Protein AF-A0A961NT19-F1 (afdb_monomer)

Nearest PDB structures (foldseek):
  6grj-assembly1_B  TM=8.737E-01  e=1.916E+00  Aeromonas hydrophila
  6h2f-assembly1_J  TM=8.585E-01  e=2.043E+00  Aeromonas hydrophila subsp. hydrophila AL09-71
  7a0g-assembly1_III  TM=4.566E-01  e=1.483E+00  Serratia marcescens
  6grj-assembly1_I  TM=4.553E-01  e=2.179E+00  Aeromonas hydrophila
  5da9-assembly1_A  TM=4.988E-01  e=6.077E+00  Thermochaetoides thermophila DSM 1495

Sequence (67 aa):
MDYYLNVLSLAVGFGMSGFGLYMVVLHFRTPPEQRGETRLRARIGAFILLIGLADLTKAIRDITAHF

Structure (mmCIF, N/CA/C/O backbone):
data_AF-A0A961NT19-F1
#
_entry.id   AF-A0A961NT19-F1
#
loop_
_atom_site.group_PDB
_atom_site.id
_atom_site.type_symbol
_atom_site.label_atom_id
_atom_site.label_alt_id
_atom_site.label_comp_id
_atom_site.label_asym_id
_atom_site.label_entity_id
_atom_site.label_seq_id
_atom_site.pdbx_PDB_ins_code
_atom_site.Cartn_x
_atom_site.Cartn_y
_atom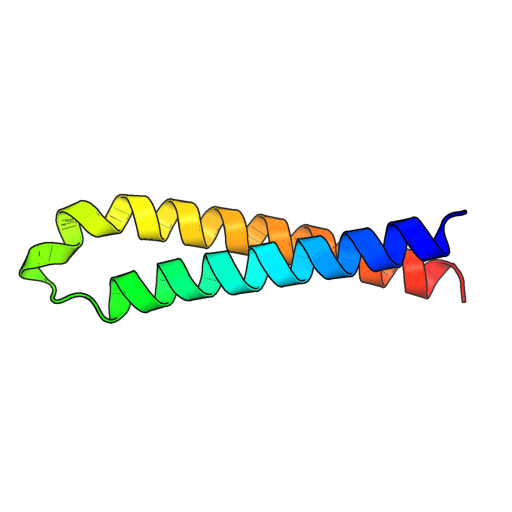_site.Cartn_z
_atom_site.occupancy
_atom_site.B_iso_or_equiv
_atom_site.auth_seq_id
_atom_site.auth_comp_id
_atom_site.auth_asym_id
_atom_site.auth_atom_id
_atom_site.pdbx_PDB_model_num
ATOM 1 N N . MET A 1 1 ? 8.376 4.087 -25.352 1.00 55.44 1 MET A N 1
ATOM 2 C CA . MET A 1 1 ? 7.254 4.760 -24.652 1.00 55.44 1 MET A CA 1
ATOM 3 C C . MET A 1 1 ? 6.921 4.039 -23.339 1.00 55.44 1 MET A C 1
ATOM 5 O O . MET A 1 1 ? 6.399 4.651 -22.417 1.00 55.44 1 MET A O 1
ATOM 9 N N . ASP A 1 2 ? 7.322 2.772 -23.232 1.00 65.62 2 ASP A N 1
ATOM 10 C CA . ASP A 1 2 ? 6.971 1.817 -22.174 1.00 65.62 2 ASP A CA 1
ATOM 11 C C . ASP A 1 2 ? 7.677 2.086 -20.840 1.00 65.62 2 ASP A C 1
ATOM 13 O O . ASP A 1 2 ? 7.096 1.896 -19.779 1.00 65.62 2 ASP A O 1
ATOM 17 N N . TYR A 1 3 ? 8.893 2.643 -20.868 1.00 65.94 3 TYR A N 1
ATOM 18 C CA . TYR A 1 3 ? 9.640 2.966 -19.647 1.00 65.94 3 TYR A CA 1
ATOM 19 C C . TYR A 1 3 ? 8.929 4.011 -18.769 1.00 65.94 3 TYR A C 1
ATOM 21 O O . TYR A 1 3 ? 8.818 3.837 -17.559 1.00 65.94 3 TYR A O 1
ATOM 29 N N . TYR A 1 4 ? 8.383 5.074 -19.372 1.00 72.31 4 TYR A N 1
ATOM 30 C CA . TYR A 1 4 ? 7.637 6.104 -18.635 1.00 72.31 4 TYR A CA 1
ATOM 31 C C . TYR A 1 4 ? 6.318 5.568 -18.062 1.00 72.31 4 TYR A C 1
ATOM 33 O O . TYR A 1 4 ? 5.939 5.943 -16.955 1.00 72.31 4 TYR A O 1
ATOM 41 N N . LEU A 1 5 ? 5.648 4.661 -18.781 1.00 74.19 5 LEU A N 1
ATOM 42 C CA . LEU A 1 5 ? 4.435 3.992 -18.303 1.00 74.19 5 LEU A CA 1
ATOM 43 C C . LEU A 1 5 ? 4.740 3.025 -17.149 1.00 74.19 5 LEU A C 1
ATOM 45 O O . LEU A 1 5 ? 3.983 2.977 -16.180 1.00 74.19 5 LEU A O 1
ATOM 49 N N . ASN A 1 6 ? 5.876 2.327 -17.197 1.00 75.62 6 ASN A N 1
ATOM 50 C CA . ASN A 1 6 ? 6.325 1.438 -16.125 1.00 75.62 6 ASN A CA 1
ATOM 51 C C . ASN A 1 6 ? 6.709 2.216 -14.860 1.00 75.62 6 ASN A C 1
ATOM 53 O O . ASN A 1 6 ? 6.325 1.826 -13.760 1.00 75.62 6 ASN A O 1
ATOM 57 N N . VAL A 1 7 ? 7.399 3.354 -14.998 1.00 80.50 7 VAL A N 1
ATOM 58 C CA . VAL A 1 7 ? 7.722 4.243 -13.866 1.00 80.50 7 VAL A CA 1
ATOM 59 C C . VAL A 1 7 ? 6.456 4.839 -13.247 1.00 80.50 7 VAL A C 1
ATOM 61 O O . VAL A 1 7 ? 6.336 4.889 -12.022 1.00 80.50 7 VAL A O 1
ATOM 64 N N . LEU A 1 8 ? 5.488 5.253 -14.071 1.00 83.88 8 LEU A N 1
ATOM 65 C CA . LEU A 1 8 ? 4.201 5.744 -13.582 1.00 83.88 8 LEU A CA 1
ATOM 66 C C . LEU A 1 8 ? 3.426 4.646 -12.838 1.00 83.88 8 LEU A C 1
ATOM 68 O O . LEU A 1 8 ? 2.906 4.902 -11.756 1.00 83.88 8 LEU A O 1
ATOM 72 N N . SER A 1 9 ? 3.405 3.424 -13.378 1.00 80.69 9 SER A N 1
ATOM 73 C CA . SER A 1 9 ? 2.755 2.267 -12.744 1.00 80.69 9 SER A CA 1
ATOM 74 C C . SER A 1 9 ? 3.426 1.910 -11.416 1.00 80.69 9 SER A C 1
ATOM 76 O O . SER A 1 9 ? 2.747 1.724 -10.414 1.00 80.69 9 SER A O 1
ATOM 78 N N . LEU A 1 10 ? 4.763 1.942 -11.343 1.00 85.12 10 LEU A N 1
ATOM 79 C CA . LEU A 1 10 ? 5.482 1.787 -10.075 1.00 85.12 10 LEU A CA 1
ATOM 80 C C . LEU A 1 10 ? 5.072 2.853 -9.051 1.00 85.12 10 LEU A C 1
ATOM 82 O O . LEU A 1 10 ? 4.784 2.518 -7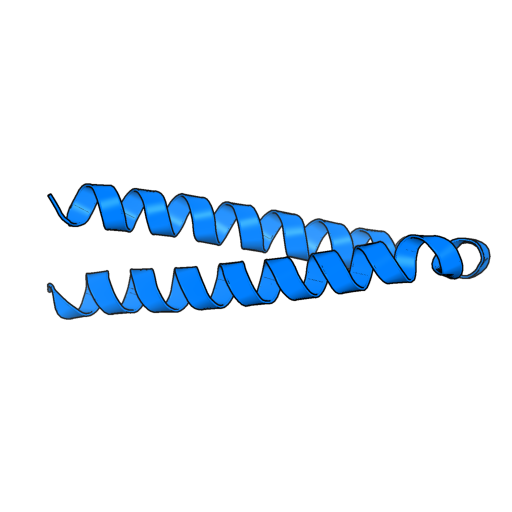.903 1.00 85.12 10 LEU A O 1
ATOM 86 N N . ALA A 1 11 ? 5.022 4.128 -9.448 1.00 87.12 11 ALA A N 1
ATOM 87 C CA . ALA A 1 11 ? 4.645 5.219 -8.550 1.00 87.12 11 ALA A CA 1
ATOM 88 C C . ALA A 1 11 ? 3.204 5.071 -8.032 1.00 87.12 11 ALA A C 1
ATOM 90 O O . ALA A 1 11 ? 2.954 5.240 -6.836 1.00 87.12 11 ALA A O 1
ATOM 91 N N . VAL A 1 12 ? 2.266 4.707 -8.912 1.00 88.56 12 VAL A N 1
ATOM 92 C CA . VAL A 1 12 ? 0.862 4.461 -8.556 1.00 88.56 12 VAL A CA 1
ATOM 93 C C . VAL A 1 12 ? 0.740 3.246 -7.636 1.00 88.56 12 VAL A C 1
ATOM 95 O O . VAL A 1 12 ? 0.121 3.347 -6.575 1.00 88.56 12 VAL A O 1
ATOM 98 N N . GLY A 1 13 ? 1.382 2.128 -7.972 1.00 87.94 13 GLY A N 1
ATOM 99 C CA . GLY A 1 13 ? 1.390 0.918 -7.155 1.00 87.94 13 GLY A CA 1
ATOM 100 C C . GLY A 1 13 ? 1.989 1.138 -5.761 1.00 87.94 13 GLY A C 1
ATOM 101 O O . GLY A 1 13 ? 1.403 0.700 -4.764 1.00 87.94 13 GLY A O 1
ATOM 102 N N . PHE A 1 14 ? 3.092 1.891 -5.648 1.00 88.81 14 PHE A N 1
ATOM 103 C CA . PHE A 1 14 ? 3.659 2.302 -4.356 1.00 88.81 14 PHE A CA 1
ATOM 104 C C . PHE A 1 14 ? 2.705 3.201 -3.566 1.00 88.81 14 PHE A C 1
ATOM 106 O O . PHE A 1 14 ? 2.499 2.967 -2.373 1.00 88.81 14 PHE A O 1
ATOM 113 N N . GLY A 1 15 ? 2.090 4.192 -4.216 1.00 90.75 15 GLY A N 1
ATOM 114 C CA . GLY A 1 15 ? 1.135 5.100 -3.581 1.00 90.75 15 GLY A CA 1
ATOM 115 C C . GLY A 1 15 ? -0.089 4.370 -3.024 1.00 90.75 15 GLY A C 1
ATOM 116 O O . GLY A 1 15 ? -0.440 4.546 -1.855 1.00 90.75 15 GLY A O 1
ATOM 117 N N . MET A 1 16 ? -0.698 3.490 -3.824 1.00 90.31 16 MET A N 1
ATOM 118 C CA . MET A 1 16 ? -1.837 2.669 -3.400 1.00 90.31 16 MET A CA 1
ATOM 119 C C . MET A 1 16 ? -1.453 1.729 -2.257 1.00 90.31 16 MET A C 1
ATOM 121 O O . MET A 1 16 ? -2.160 1.662 -1.252 1.00 90.31 16 MET A O 1
ATOM 125 N N . SER A 1 17 ? -0.302 1.061 -2.356 1.00 90.06 17 SER A N 1
ATOM 126 C CA . SER A 1 17 ? 0.174 0.163 -1.300 1.00 90.06 17 SER A CA 1
ATOM 127 C C . SER A 1 17 ? 0.418 0.905 0.015 1.00 90.06 17 SER A C 1
ATOM 129 O O . SER A 1 17 ? -0.056 0.478 1.067 1.00 90.06 17 SER A O 1
ATOM 131 N N . GLY A 1 18 ? 1.093 2.056 -0.030 1.00 90.81 18 GLY A N 1
ATOM 132 C CA . GLY A 1 18 ? 1.344 2.881 1.153 1.00 90.81 18 GLY A CA 1
ATOM 133 C C . GLY A 1 18 ? 0.053 3.380 1.806 1.00 90.81 18 GLY A C 1
ATOM 134 O O . GLY A 1 18 ? -0.103 3.292 3.026 1.00 90.81 18 GLY A O 1
ATOM 135 N N . PHE A 1 19 ? -0.908 3.838 1.002 1.00 90.19 19 PHE A N 1
ATOM 136 C CA . PHE A 1 19 ? -2.206 4.301 1.496 1.00 90.19 19 PHE A CA 1
ATOM 137 C C . PHE A 1 19 ? -3.051 3.165 2.092 1.00 90.19 19 PHE A C 1
ATOM 139 O O . PHE A 1 19 ? -3.637 3.314 3.168 1.00 90.19 19 PHE A O 1
ATOM 146 N N . GLY A 1 20 ? -3.075 2.005 1.431 1.00 88.31 20 GLY A N 1
ATOM 147 C CA . GLY A 1 20 ? -3.750 0.812 1.930 1.00 88.31 20 GLY A CA 1
ATOM 148 C C . GLY A 1 20 ? -3.176 0.348 3.269 1.00 88.31 20 GLY A C 1
ATOM 149 O O . GLY A 1 20 ? -3.925 0.126 4.224 1.00 88.31 20 GLY A O 1
ATOM 150 N N . LEU A 1 21 ? -1.843 0.301 3.381 1.00 91.81 21 LEU A N 1
ATOM 151 C CA . LEU A 1 21 ? -1.150 -0.022 4.627 1.00 91.81 21 LEU A CA 1
ATOM 152 C C . LEU A 1 21 ? -1.476 0.985 5.737 1.00 91.81 21 LEU A C 1
ATOM 154 O O . LEU A 1 21 ? -1.781 0.577 6.857 1.00 91.81 21 LEU A O 1
ATOM 158 N N . TYR A 1 22 ? -1.466 2.285 5.434 1.00 91.50 22 TYR A N 1
ATOM 159 C CA . TYR A 1 22 ? -1.820 3.334 6.392 1.00 91.50 22 TYR A CA 1
ATOM 160 C C . T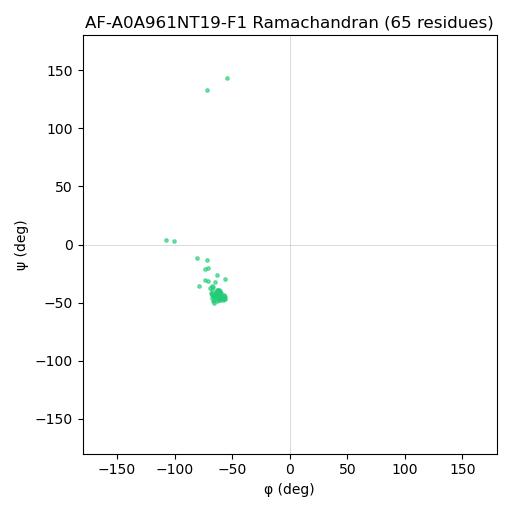YR A 1 22 ? -3.225 3.129 6.975 1.00 91.50 22 TYR A C 1
ATOM 162 O O . TYR A 1 22 ? -3.395 3.150 8.193 1.00 91.50 22 TYR A O 1
ATOM 170 N N . MET A 1 23 ? -4.220 2.857 6.127 1.00 88.38 23 MET A N 1
ATOM 171 C CA . MET A 1 23 ? -5.603 2.613 6.555 1.00 88.38 23 MET A CA 1
ATOM 172 C C . MET A 1 23 ? -5.739 1.364 7.438 1.00 88.38 23 MET A C 1
ATOM 174 O O . MET A 1 23 ? -6.479 1.377 8.426 1.00 88.38 23 MET A O 1
ATOM 178 N N . VAL A 1 24 ? -4.999 0.297 7.123 1.00 88.75 24 VAL A N 1
ATOM 17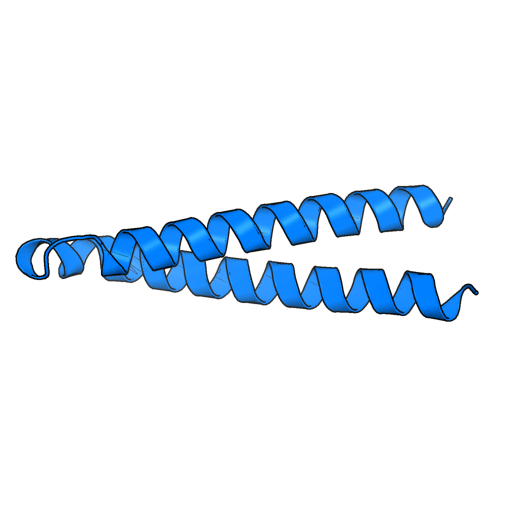9 C CA . VAL A 1 24 ? -4.967 -0.926 7.939 1.00 88.75 24 VAL A CA 1
ATOM 180 C C . VAL A 1 24 ? -4.308 -0.659 9.295 1.00 88.75 24 VAL A C 1
ATOM 182 O O . VAL A 1 24 ? -4.865 -1.023 10.331 1.00 88.75 24 VAL A O 1
ATOM 185 N N . VAL A 1 25 ? -3.164 0.031 9.322 1.00 90.12 25 VAL A N 1
ATOM 186 C CA . VAL A 1 25 ? -2.474 0.397 10.570 1.00 90.12 25 VAL A CA 1
ATOM 187 C C . VAL A 1 25 ? -3.349 1.298 11.437 1.00 90.12 25 VAL A C 1
ATOM 189 O O . VAL A 1 25 ? -3.436 1.082 12.647 1.00 90.12 25 VAL A O 1
ATOM 192 N N . LEU A 1 26 ? -4.033 2.276 10.836 1.00 88.25 26 LEU A N 1
ATOM 193 C CA . LEU A 1 26 ? -4.944 3.171 11.545 1.00 88.25 26 LEU A CA 1
ATOM 194 C C . LEU A 1 26 ? -6.034 2.373 12.270 1.00 88.25 26 LEU A C 1
ATOM 196 O O . LEU A 1 26 ? -6.286 2.617 13.447 1.00 88.25 26 LEU A O 1
ATOM 200 N N . HIS A 1 27 ? -6.624 1.371 11.614 1.00 86.00 27 HIS A N 1
ATOM 201 C CA . HIS A 1 27 ? -7.639 0.518 12.232 1.00 86.00 27 HIS A CA 1
ATOM 202 C C . HIS A 1 27 ? -7.121 -0.236 13.463 1.00 86.00 27 HIS A C 1
ATOM 204 O O . HIS A 1 27 ? -7.796 -0.263 14.491 1.00 86.00 27 HIS A O 1
ATOM 210 N N . PHE A 1 28 ? -5.912 -0.802 13.398 1.00 84.81 28 PHE A N 1
ATOM 211 C CA . PHE A 1 28 ? -5.322 -1.505 14.543 1.00 84.81 28 PHE A CA 1
ATOM 212 C C . PHE A 1 28 ? -4.908 -0.562 15.677 1.00 84.81 28 PHE A C 1
ATOM 214 O O . PHE A 1 28 ? -5.013 -0.939 16.845 1.00 84.81 28 PHE A O 1
ATOM 221 N N . ARG A 1 29 ? -4.500 0.670 15.347 1.00 86.44 29 ARG A N 1
ATOM 222 C CA . ARG A 1 29 ? -4.227 1.734 16.327 1.00 86.44 29 ARG A CA 1
ATOM 223 C C . ARG A 1 29 ? -5.495 2.326 16.944 1.00 86.44 29 ARG A C 1
ATOM 225 O O . ARG A 1 29 ? -5.415 2.916 18.015 1.00 86.44 29 ARG A O 1
ATOM 232 N N . THR A 1 30 ? -6.649 2.175 16.296 1.00 84.19 30 THR A N 1
ATOM 233 C CA . THR A 1 30 ? -7.921 2.687 16.814 1.00 84.19 30 THR A CA 1
ATOM 234 C C . THR A 1 30 ? -8.374 1.834 18.014 1.00 84.19 30 THR A C 1
ATOM 236 O O . THR A 1 30 ? -8.345 0.595 17.918 1.00 84.19 30 THR A O 1
ATOM 239 N N . PRO A 1 31 ? -8.802 2.449 19.137 1.00 81.62 31 PRO A N 1
ATOM 240 C CA . PRO A 1 31 ? -9.323 1.728 20.297 1.00 81.62 31 PRO A CA 1
ATOM 241 C C . PRO A 1 31 ? -10.482 0.795 19.912 1.00 81.62 31 PRO A C 1
ATOM 243 O O . PRO A 1 31 ? -11.290 1.161 19.054 1.00 81.62 31 PRO A O 1
ATOM 246 N N . PRO A 1 32 ? -10.597 -0.400 20.523 1.00 76.62 32 PRO A N 1
ATOM 247 C CA . PRO A 1 32 ? -11.588 -1.413 20.145 1.00 76.62 32 PRO A CA 1
ATOM 248 C C . PRO A 1 32 ? -13.038 -0.914 20.192 1.00 76.62 32 PRO A C 1
ATOM 250 O O . PRO A 1 32 ? -13.844 -1.332 19.364 1.00 76.62 32 PRO A O 1
ATOM 253 N N . GLU A 1 33 ? -13.335 0.041 21.070 1.00 80.69 33 GLU A N 1
ATOM 254 C CA . GLU A 1 33 ? -14.643 0.691 21.222 1.00 80.69 33 GLU A CA 1
ATOM 255 C C . GLU A 1 33 ? -15.079 1.478 19.970 1.00 80.69 33 GLU A C 1
ATOM 257 O O . GLU A 1 33 ? -16.267 1.598 19.694 1.00 80.69 33 GLU A O 1
ATOM 262 N N . GLN A 1 34 ? -14.125 1.946 19.156 1.00 76.75 34 GLN A N 1
ATOM 263 C CA . GLN A 1 34 ? -14.360 2.713 17.922 1.00 76.75 34 GLN A CA 1
ATOM 264 C C . GLN A 1 34 ? -14.073 1.888 16.649 1.00 76.75 34 GLN A C 1
ATOM 266 O O . GLN A 1 34 ? -14.148 2.386 15.521 1.00 76.75 34 GLN A O 1
ATOM 271 N N . ARG A 1 35 ? -13.740 0.593 16.790 1.00 72.62 35 ARG A N 1
ATOM 272 C CA . ARG A 1 35 ? -13.379 -0.268 15.647 1.00 72.62 35 ARG A CA 1
ATOM 273 C C . ARG A 1 35 ? -14.549 -0.624 14.740 1.00 72.62 35 ARG A C 1
ATOM 275 O O . ARG A 1 35 ? -14.307 -0.985 13.590 1.00 72.62 35 ARG A O 1
ATOM 282 N N . GLY A 1 36 ? -15.792 -0.525 15.217 1.00 74.00 36 GLY A N 1
ATOM 283 C CA . GLY A 1 36 ? -16.984 -0.814 14.412 1.00 74.00 36 GLY A CA 1
ATOM 284 C C . GLY A 1 36 ? -17.044 0.029 13.135 1.00 74.00 36 GLY A C 1
ATOM 285 O O . GLY A 1 36 ? -17.236 -0.510 12.047 1.00 74.00 36 GLY A O 1
ATOM 286 N N . GLU A 1 37 ? -16.767 1.327 13.257 1.00 71.44 37 GLU A N 1
ATOM 287 C CA . GLU A 1 37 ? -16.805 2.283 12.146 1.00 71.44 37 GLU A CA 1
ATOM 288 C C . GLU A 1 37 ? -15.554 2.196 11.252 1.00 71.44 37 GLU A C 1
ATOM 290 O O . GLU A 1 37 ? -15.626 2.285 10.024 1.00 71.44 37 GLU A O 1
ATOM 295 N N . THR A 1 38 ? -14.385 1.924 11.841 1.00 76.56 38 THR A N 1
ATOM 296 C CA . THR A 1 38 ? -13.128 1.794 11.084 1.00 76.56 38 THR A CA 1
ATOM 297 C C . THR A 1 38 ? -12.948 0.430 10.414 1.00 76.56 38 THR A C 1
ATOM 299 O O . THR A 1 38 ? -12.085 0.304 9.547 1.00 76.56 38 THR A O 1
ATOM 302 N N . ARG A 1 39 ? -13.768 -0.586 10.727 1.00 81.81 39 ARG A N 1
ATOM 303 C CA . ARG A 1 39 ? -13.670 -1.935 10.131 1.00 81.81 39 ARG A CA 1
ATOM 304 C C . ARG A 1 39 ? -13.865 -1.926 8.618 1.00 81.81 39 ARG A C 1
ATOM 306 O O . ARG A 1 39 ? -13.158 -2.635 7.904 1.00 81.81 39 ARG A O 1
ATOM 313 N N . LEU A 1 40 ? -14.809 -1.124 8.122 1.00 84.69 40 LEU A N 1
ATOM 314 C CA . LEU A 1 40 ? -15.030 -0.974 6.683 1.00 84.69 40 LEU A CA 1
ATOM 315 C C . LEU A 1 40 ? -13.837 -0.271 6.020 1.00 84.69 40 LEU A C 1
ATOM 317 O O . LEU A 1 40 ? -13.349 -0.743 4.997 1.00 84.69 40 LEU A O 1
ATOM 321 N N . ARG A 1 41 ? -13.306 0.788 6.646 1.00 84.50 41 ARG A N 1
ATOM 322 C CA . ARG A 1 41 ? -12.104 1.493 6.163 1.00 84.50 41 ARG A CA 1
ATOM 323 C C . ARG A 1 41 ? -10.879 0.581 6.125 1.00 84.50 41 ARG A C 1
ATOM 325 O O . ARG A 1 41 ? -10.131 0.624 5.158 1.00 84.50 41 ARG A O 1
ATOM 332 N N . ALA A 1 42 ? -10.716 -0.293 7.115 1.00 86.94 42 ALA A N 1
ATOM 333 C CA . ALA A 1 42 ? -9.644 -1.283 7.152 1.00 86.94 42 ALA A CA 1
ATOM 334 C C . ALA A 1 42 ? -9.748 -2.295 6.006 1.00 86.94 42 ALA A C 1
ATOM 336 O O . ALA A 1 42 ? -8.746 -2.624 5.383 1.00 86.94 42 ALA A O 1
ATOM 337 N N . ARG A 1 43 ? -10.966 -2.767 5.702 1.00 88.31 43 ARG A N 1
ATOM 338 C CA . ARG A 1 43 ? -11.222 -3.677 4.574 1.00 88.31 43 ARG A CA 1
ATOM 339 C C . ARG A 1 43 ? -10.936 -3.008 3.234 1.00 88.31 43 ARG A C 1
ATOM 341 O O . ARG A 1 43 ? -10.285 -3.613 2.391 1.00 88.31 43 ARG A O 1
ATOM 348 N N . ILE A 1 44 ? -11.374 -1.760 3.064 1.00 88.56 44 ILE A N 1
ATOM 349 C CA . ILE A 1 44 ? -11.067 -0.956 1.874 1.00 88.56 44 ILE A CA 1
ATOM 350 C C . ILE A 1 44 ? -9.552 -0.746 1.762 1.00 88.56 44 ILE A C 1
ATOM 352 O O . ILE A 1 44 ? -8.983 -0.976 0.703 1.00 88.56 44 ILE A O 1
ATOM 356 N N . GLY A 1 45 ? -8.884 -0.389 2.862 1.00 88.56 45 GLY A N 1
ATOM 357 C CA . GLY A 1 45 ? -7.431 -0.245 2.919 1.00 88.56 45 GLY A CA 1
ATOM 358 C C . GLY A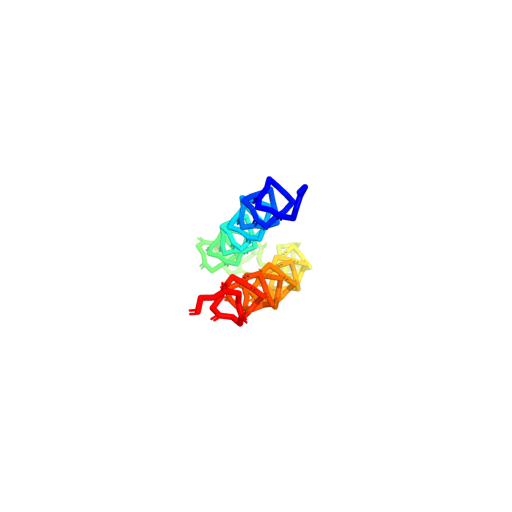 1 45 ? -6.694 -1.526 2.530 1.00 88.56 45 GLY A C 1
ATOM 359 O O . GLY A 1 45 ? -5.796 -1.486 1.697 1.00 88.56 45 GLY A O 1
ATOM 360 N N . ALA A 1 46 ? -7.118 -2.675 3.060 1.00 89.81 46 ALA A N 1
ATOM 361 C CA . ALA A 1 46 ? -6.557 -3.974 2.701 1.00 89.81 46 ALA A CA 1
ATOM 362 C C . ALA A 1 46 ? -6.773 -4.304 1.215 1.00 89.81 46 ALA A C 1
ATOM 364 O O . ALA A 1 46 ? -5.870 -4.819 0.565 1.00 89.81 46 ALA A O 1
ATOM 365 N N . PHE A 1 47 ? -7.936 -3.971 0.654 1.00 91.38 47 PHE A N 1
ATOM 366 C CA . PHE A 1 47 ? -8.213 -4.175 -0.767 1.00 91.38 47 PHE A CA 1
ATOM 367 C C . PHE A 1 47 ? -7.327 -3.293 -1.661 1.00 91.38 47 PHE A C 1
ATOM 369 O O . PHE A 1 47 ? -6.720 -3.790 -2.606 1.00 91.38 47 PHE A O 1
ATOM 376 N N . ILE A 1 48 ? -7.182 -2.008 -1.320 1.00 91.06 48 ILE A N 1
ATOM 377 C CA . ILE A 1 48 ? -6.286 -1.077 -2.023 1.00 91.06 48 ILE A CA 1
ATOM 378 C C . ILE A 1 48 ? -4.829 -1.555 -1.934 1.00 91.06 48 ILE A C 1
ATOM 380 O O . ILE A 1 48 ? -4.111 -1.510 -2.930 1.00 91.06 48 ILE A O 1
ATOM 384 N N . LEU A 1 49 ? -4.404 -2.059 -0.770 1.00 90.62 49 LEU A N 1
ATOM 385 C CA . LEU A 1 49 ? -3.071 -2.629 -0.578 1.00 90.62 49 LEU A CA 1
ATOM 386 C C . LEU A 1 49 ? -2.826 -3.814 -1.522 1.00 90.62 49 LEU A C 1
ATOM 388 O O . LEU A 1 49 ? -1.778 -3.881 -2.156 1.00 90.62 49 LEU A O 1
ATOM 392 N N . LEU A 1 50 ? -3.793 -4.728 -1.650 1.00 91.25 50 LEU A N 1
ATOM 393 C CA . LEU A 1 50 ? -3.678 -5.878 -2.551 1.00 91.25 50 LEU A CA 1
ATOM 394 C C . LEU A 1 50 ? -3.589 -5.452 -4.022 1.00 91.25 50 LEU A C 1
ATOM 396 O O . LEU A 1 50 ? -2.773 -6.002 -4.758 1.00 91.25 50 LEU A O 1
ATOM 400 N N . ILE A 1 51 ? -4.380 -4.458 -4.441 1.00 89.50 51 ILE A N 1
ATOM 401 C CA . ILE A 1 51 ? -4.304 -3.904 -5.802 1.00 89.50 51 ILE A CA 1
ATOM 402 C C . ILE A 1 51 ? -2.934 -3.266 -6.042 1.00 89.50 51 ILE A C 1
ATOM 404 O O . ILE A 1 51 ? -2.294 -3.568 -7.045 1.00 89.50 51 ILE A O 1
ATOM 408 N N . GLY A 1 52 ? -2.464 -2.427 -5.115 1.00 86.62 52 GLY A N 1
ATOM 409 C CA . GLY A 1 52 ? -1.153 -1.783 -5.207 1.00 86.62 52 GLY A CA 1
ATOM 410 C C . GLY A 1 52 ? -0.008 -2.785 -5.332 1.00 86.62 52 GLY A C 1
ATOM 411 O O . GLY A 1 52 ? 0.856 -2.621 -6.189 1.00 86.62 52 GLY A O 1
ATOM 412 N N . LEU A 1 53 ? -0.033 -3.859 -4.539 1.00 89.12 53 LEU A N 1
ATOM 413 C CA . LEU A 1 53 ? 0.973 -4.921 -4.590 1.00 89.12 53 LEU A CA 1
ATOM 414 C C . LEU A 1 53 ? 0.916 -5.725 -5.894 1.00 89.12 53 LEU A C 1
ATOM 416 O O . LEU A 1 53 ? 1.964 -6.077 -6.440 1.00 89.12 53 LEU A O 1
ATOM 420 N N . ALA A 1 54 ? -0.282 -6.012 -6.407 1.00 87.94 54 ALA A N 1
ATOM 421 C CA . ALA A 1 54 ? -0.446 -6.693 -7.688 1.00 87.94 54 ALA A CA 1
ATOM 422 C C . ALA A 1 54 ? 0.095 -5.840 -8.846 1.00 87.94 54 ALA A C 1
ATOM 424 O O . ALA A 1 54 ? 0.819 -6.355 -9.701 1.00 87.94 54 ALA A O 1
ATOM 425 N N . ASP A 1 55 ? -0.198 -4.539 -8.834 1.00 86.06 55 ASP A N 1
ATOM 426 C CA . ASP A 1 55 ? 0.275 -3.587 -9.840 1.00 86.06 55 ASP A CA 1
ATOM 427 C C . ASP A 1 55 ? 1.802 -3.423 -9.797 1.00 86.06 55 ASP A C 1
ATOM 429 O O . ASP A 1 55 ? 2.467 -3.544 -10.823 1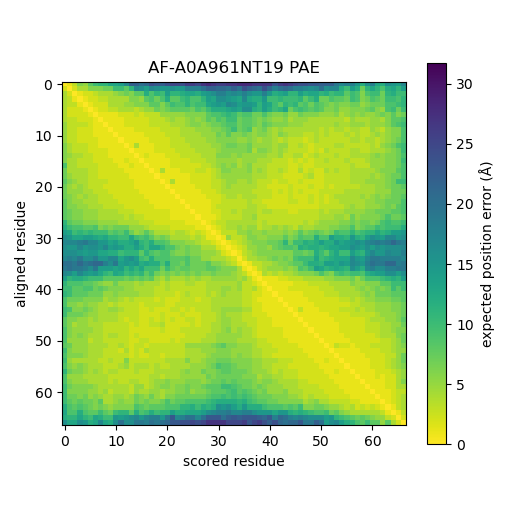.00 86.06 55 ASP A O 1
ATOM 433 N N . LEU A 1 56 ? 2.384 -3.299 -8.596 1.00 86.00 56 LEU A N 1
ATOM 434 C CA . LEU A 1 56 ? 3.838 -3.313 -8.383 1.00 86.00 56 LEU A CA 1
ATOM 435 C C . LEU A 1 56 ? 4.485 -4.586 -8.927 1.00 86.00 56 LEU A C 1
ATOM 437 O O . LEU A 1 56 ? 5.491 -4.520 -9.626 1.00 86.00 56 LEU A O 1
ATOM 441 N N . THR A 1 57 ? 3.906 -5.750 -8.624 1.00 85.56 57 THR A N 1
ATOM 442 C CA . THR A 1 57 ? 4.444 -7.042 -9.073 1.00 85.56 57 THR A CA 1
ATOM 443 C C . THR A 1 57 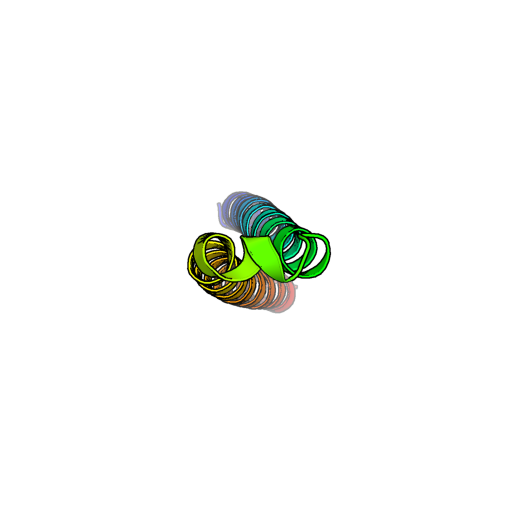? 4.428 -7.137 -10.597 1.00 85.56 57 THR A C 1
ATOM 445 O O . THR A 1 57 ? 5.389 -7.622 -11.197 1.00 85.56 57 THR A O 1
ATOM 448 N N . LYS A 1 58 ? 3.364 -6.637 -11.236 1.00 84.25 58 LYS A N 1
ATOM 449 C CA . LYS A 1 58 ? 3.260 -6.580 -12.693 1.00 84.25 58 LYS A CA 1
ATOM 450 C C . LYS A 1 58 ? 4.277 -5.608 -13.290 1.00 84.25 58 LYS A C 1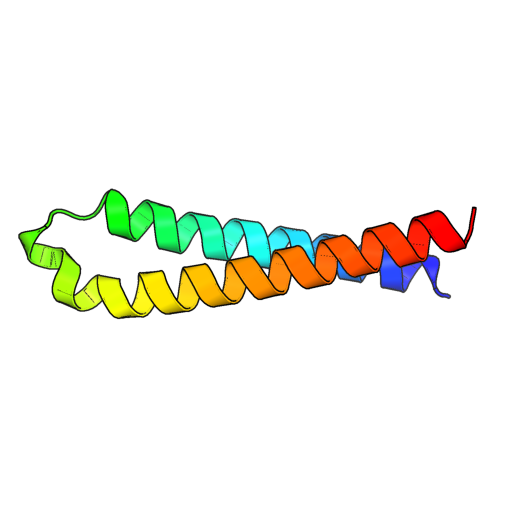
ATOM 452 O O . LYS A 1 58 ? 5.017 -6.004 -14.179 1.00 84.25 58 LYS A O 1
ATOM 457 N N . ALA A 1 59 ? 4.370 -4.390 -12.760 1.00 82.75 59 ALA A N 1
ATOM 458 C CA . ALA A 1 59 ? 5.315 -3.385 -13.234 1.00 82.75 59 ALA A CA 1
ATOM 459 C C . ALA A 1 59 ? 6.772 -3.861 -13.105 1.00 82.75 59 ALA A C 1
ATOM 461 O O . ALA A 1 59 ? 7.559 -3.694 -14.032 1.00 82.75 59 ALA A O 1
ATOM 462 N N . ILE A 1 60 ? 7.129 -4.516 -11.993 1.00 83.38 60 ILE A N 1
ATOM 463 C CA . ILE A 1 60 ? 8.455 -5.126 -11.808 1.00 83.38 60 ILE A CA 1
ATOM 464 C C . ILE A 1 60 ? 8.696 -6.207 -12.864 1.0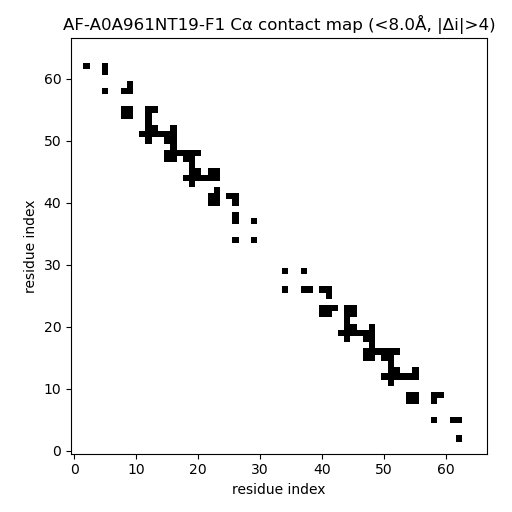0 83.38 60 ILE A C 1
ATOM 466 O O . ILE A 1 60 ? 9.743 -6.202 -13.506 1.00 83.38 60 ILE A O 1
ATOM 470 N N . ARG A 1 61 ? 7.728 -7.107 -13.079 1.00 85.50 61 ARG A N 1
ATOM 471 C CA . ARG A 1 61 ? 7.844 -8.177 -14.076 1.00 85.50 61 ARG A CA 1
ATOM 472 C C . ARG A 1 61 ? 8.017 -7.629 -15.492 1.00 85.50 61 ARG A C 1
ATOM 474 O O . ARG A 1 61 ? 8.867 -8.134 -16.218 1.00 85.50 61 ARG A O 1
ATOM 481 N N . ASP A 1 62 ? 7.248 -6.610 -15.861 1.00 82.19 62 ASP A N 1
ATOM 482 C CA . ASP A 1 62 ? 7.314 -5.982 -17.183 1.00 82.19 62 ASP A CA 1
ATOM 483 C C . ASP A 1 62 ? 8.657 -5.260 -17.386 1.00 82.19 62 ASP A C 1
ATOM 485 O O . ASP A 1 62 ? 9.236 -5.330 -18.467 1.00 82.19 62 ASP A O 1
ATOM 489 N N . ILE A 1 63 ? 9.216 -4.638 -16.340 1.00 79.38 63 ILE A N 1
ATOM 490 C CA . ILE A 1 63 ? 10.569 -4.066 -16.389 1.00 79.38 63 ILE A CA 1
ATOM 491 C C . ILE A 1 63 ? 11.613 -5.173 -16.560 1.00 79.38 63 ILE A C 1
ATOM 493 O O . ILE A 1 63 ? 12.449 -5.075 -17.452 1.00 79.38 63 ILE A O 1
ATOM 497 N N . THR A 1 64 ? 11.574 -6.230 -15.743 1.00 79.56 64 THR A N 1
ATOM 498 C CA . THR A 1 64 ? 12.561 -7.323 -15.797 1.00 79.56 64 THR A CA 1
ATOM 499 C C . THR A 1 64 ? 12.506 -8.108 -17.108 1.00 79.56 64 THR A C 1
ATOM 501 O O . THR A 1 64 ? 13.541 -8.565 -17.565 1.00 79.56 64 THR A O 1
ATOM 504 N N . ALA A 1 65 ? 11.337 -8.250 -17.737 1.00 75.69 65 ALA A N 1
ATOM 505 C CA . ALA A 1 65 ? 11.198 -8.931 -19.027 1.00 75.69 65 ALA A CA 1
ATOM 506 C C . ALA A 1 65 ? 11.774 -8.139 -20.220 1.00 75.69 65 ALA A C 1
ATOM 508 O O . ALA A 1 65 ? 11.917 -8.697 -21.307 1.00 75.69 65 ALA A O 1
ATOM 509 N N . HIS A 1 66 ? 12.073 -6.850 -20.034 1.00 60.41 66 HIS A N 1
ATOM 510 C CA . HIS A 1 66 ? 12.661 -5.975 -21.050 1.00 60.41 66 HIS A CA 1
ATOM 511 C C . HIS A 1 66 ? 14.180 -5.763 -20.896 1.00 60.41 66 HIS A C 1
ATOM 513 O O . HIS A 1 66 ? 14.756 -5.015 -21.689 1.00 60.41 66 HIS A O 1
ATOM 519 N N . PHE A 1 67 ? 14.818 -6.419 -19.920 1.00 53.91 67 PHE A N 1
ATOM 520 C CA . PHE A 1 67 ? 16.274 -6.493 -19.742 1.00 53.91 67 PHE A CA 1
ATOM 521 C C . PHE A 1 67 ? 16.788 -7.897 -20.070 1.00 53.91 67 PHE A C 1
ATOM 523 O O . PHE A 1 67 ? 17.937 -7.982 -20.557 1.00 53.91 67 PHE A O 1
#

Secondary structure (DSSP, 8-state):
-HHHHHHHHHHHHHHHHHHHHHHHHHHHHS-GGGHHHHHHHHHHHHHHHHHHHHHHHHHHHHHHTT-

Radius of gyration: 15.17 Å; Cα contacts (8 Å, |Δi|>4): 63; chains: 1; bounding box: 33×15×46 Å

Solvent-accessible surface area (backbone atoms only — not comparable to full-atom values): 3377 Å² total; per-residue (Å²): 121,60,67,63,54,38,52,51,41,37,52,50,13,49,50,35,26,54,52,8,48,49,35,35,51,50,37,72,71,42,57,77,92,59,31,78,73,36,47,60,50,22,50,51,13,50,51,39,23,53,52,10,50,51,43,32,53,47,33,51,49,57,54,60,75,74,110

Foldseek 3Di:
DVVVVLVVLLVQLVVLLVQLVVLLVVLVVDPPVPNVVSVVSNVVSVVSNVVSVVSNVVSVVVVVVVD

pLDDT: mean 82.96, std 8.46, range [53.91, 91.81]

Mean predicted aligned error: 5.88 Å